Protein AF-A0A955P2G9-F1 (afdb_monomer_lite)

pLDDT: mean 86.07, std 13.51, range [39.16, 98.5]

Structure (mmCIF, N/CA/C/O backbone):
data_AF-A0A955P2G9-F1
#
_entry.id   AF-A0A955P2G9-F1
#
loop_
_atom_site.group_PDB
_atom_site.id
_atom_site.type_symbol
_atom_site.label_atom_id
_atom_site.label_alt_id
_atom_site.label_comp_id
_atom_site.label_asym_id
_atom_site.label_entity_id
_atom_site.label_seq_id
_atom_site.pdbx_PDB_ins_code
_atom_site.Cartn_x
_atom_site.Cartn_y
_atom_site.Cartn_z
_atom_site.occupancy
_atom_site.B_iso_or_equiv
_atom_site.auth_seq_id
_atom_site.auth_comp_id
_atom_site.auth_asym_id
_atom_site.auth_atom_id
_atom_site.pdbx_PDB_model_num
ATOM 1 N N . SER A 1 1 ? -2.946 -1.078 2.277 1.00 89.00 1 SER A N 1
ATOM 2 C CA . SER A 1 1 ? -3.169 -1.352 0.851 1.00 89.00 1 SER A CA 1
ATOM 3 C C . SER A 1 1 ? -2.292 -2.502 0.402 1.00 89.00 1 SER A C 1
ATOM 5 O O . SER A 1 1 ? -1.298 -2.790 1.065 1.00 89.00 1 SER A O 1
ATOM 7 N N . THR A 1 2 ? -2.645 -3.132 -0.714 1.00 93.38 2 THR A N 1
ATOM 8 C CA . THR A 1 2 ? -1.788 -4.065 -1.454 1.00 93.38 2 THR A CA 1
ATOM 9 C C . THR A 1 2 ? -1.455 -3.478 -2.825 1.00 93.38 2 THR A C 1
ATOM 11 O O . THR A 1 2 ? -2.049 -2.485 -3.252 1.00 93.38 2 THR A O 1
ATOM 14 N N . GLY A 1 3 ? -0.474 -4.066 -3.503 1.00 93.38 3 GLY A N 1
ATOM 15 C CA . GLY A 1 3 ? -0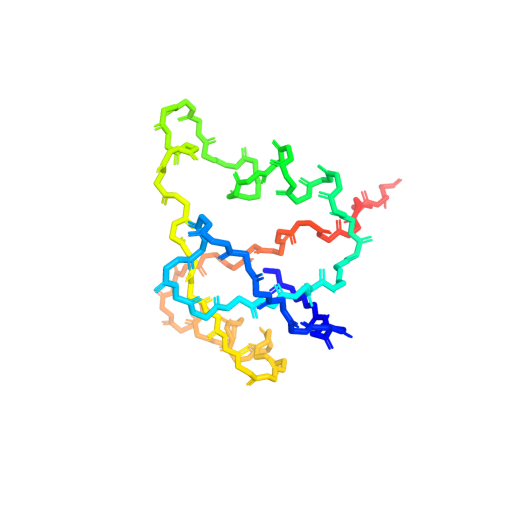.104 -3.669 -4.851 1.00 93.38 3 GLY A CA 1
ATOM 16 C C . GLY A 1 3 ? 1.025 -4.522 -5.405 1.00 93.38 3 GLY A C 1
ATOM 17 O O . GLY A 1 3 ? 1.646 -5.311 -4.688 1.00 93.38 3 GLY A O 1
ATOM 18 N N . LYS A 1 4 ? 1.286 -4.362 -6.698 1.00 95.81 4 LYS A N 1
ATOM 19 C CA . LYS A 1 4 ? 2.354 -5.060 -7.409 1.00 95.81 4 LYS A CA 1
ATOM 20 C C . LYS A 1 4 ? 3.427 -4.064 -7.815 1.00 95.81 4 LYS A C 1
ATOM 22 O O . LYS A 1 4 ? 3.128 -3.069 -8.464 1.00 95.81 4 LYS A O 1
ATOM 27 N N . ILE A 1 5 ? 4.681 -4.351 -7.477 1.00 95.50 5 ILE A N 1
ATOM 28 C CA . ILE A 1 5 ? 5.814 -3.597 -8.022 1.00 95.50 5 ILE A CA 1
ATOM 29 C C . ILE A 1 5 ? 5.912 -3.922 -9.515 1.00 95.50 5 ILE A C 1
ATOM 31 O O . ILE A 1 5 ? 6.068 -5.090 -9.878 1.00 95.50 5 ILE A O 1
ATOM 35 N N . ILE A 1 6 ? 5.786 -2.904 -10.364 1.00 97.38 6 ILE A N 1
ATOM 36 C CA . ILE A 1 6 ? 5.824 -3.053 -11.828 1.00 97.38 6 ILE A CA 1
ATOM 37 C C . ILE A 1 6 ? 7.077 -2.448 -12.458 1.00 97.38 6 ILE A C 1
ATOM 39 O O . ILE A 1 6 ? 7.419 -2.826 -13.573 1.00 97.38 6 ILE A O 1
ATOM 43 N N . ASP A 1 7 ? 7.762 -1.547 -11.751 1.00 96.31 7 ASP A N 1
ATOM 44 C CA . ASP A 1 7 ? 8.984 -0.908 -12.234 1.00 96.31 7 ASP A CA 1
ATOM 45 C C . ASP A 1 7 ? 9.839 -0.366 -11.075 1.00 96.31 7 ASP A C 1
ATOM 47 O O . ASP A 1 7 ? 9.347 -0.173 -9.957 1.00 96.31 7 ASP A O 1
ATOM 51 N N . VAL A 1 8 ? 11.114 -0.098 -11.350 1.00 94.38 8 VAL A N 1
ATOM 52 C CA . VAL A 1 8 ? 12.068 0.553 -10.444 1.00 94.38 8 VAL A CA 1
ATOM 53 C C . VAL A 1 8 ? 12.530 1.853 -11.090 1.00 94.38 8 VAL A C 1
ATOM 55 O O . VAL A 1 8 ? 13.134 1.847 -12.160 1.00 94.38 8 VAL A O 1
ATOM 58 N N . THR A 1 9 ? 12.275 2.977 -10.425 1.00 90.81 9 THR A N 1
ATOM 59 C CA . THR A 1 9 ? 12.586 4.307 -10.965 1.00 90.81 9 THR A CA 1
ATOM 60 C C . THR A 1 9 ? 13.876 4.858 -10.381 1.00 90.81 9 THR A C 1
ATOM 62 O O . THR A 1 9 ? 14.357 4.401 -9.347 1.00 90.81 9 THR A O 1
ATOM 65 N N . HIS A 1 10 ? 14.425 5.873 -11.041 1.00 91.38 10 HIS A N 1
ATOM 66 C CA . HIS A 1 10 ? 15.562 6.635 -10.542 1.00 91.38 10 HIS A CA 1
ATOM 67 C C . HIS A 1 10 ? 15.332 8.110 -10.871 1.00 91.38 10 HIS A C 1
ATOM 69 O O . HIS A 1 10 ? 15.660 8.571 -11.960 1.00 91.38 10 HIS A O 1
ATOM 75 N N . ASP A 1 11 ? 14.709 8.821 -9.938 1.00 89.94 11 ASP A N 1
ATOM 76 C CA . ASP A 1 11 ? 14.477 10.261 -9.993 1.00 89.94 11 ASP A CA 1
ATOM 77 C C . ASP A 1 11 ? 15.453 10.984 -9.054 1.00 89.94 11 ASP A C 1
ATOM 79 O O . ASP A 1 11 ? 15.722 10.506 -7.946 1.00 89.94 11 ASP A O 1
ATOM 83 N N . GLU A 1 12 ? 15.978 12.132 -9.486 1.00 90.75 12 GLU A N 1
ATOM 84 C CA . GLU A 1 12 ? 16.936 12.938 -8.716 1.00 90.75 12 GLU A CA 1
ATOM 85 C C . GLU A 1 12 ? 16.334 13.515 -7.423 1.00 90.75 12 GLU A C 1
ATOM 87 O O . GLU A 1 12 ? 17.060 13.788 -6.465 1.00 90.75 12 GLU A O 1
ATOM 92 N N . LEU A 1 13 ? 15.008 13.668 -7.358 1.00 86.00 13 LEU A N 1
ATOM 93 C CA . LEU A 1 13 ? 14.279 14.111 -6.168 1.00 8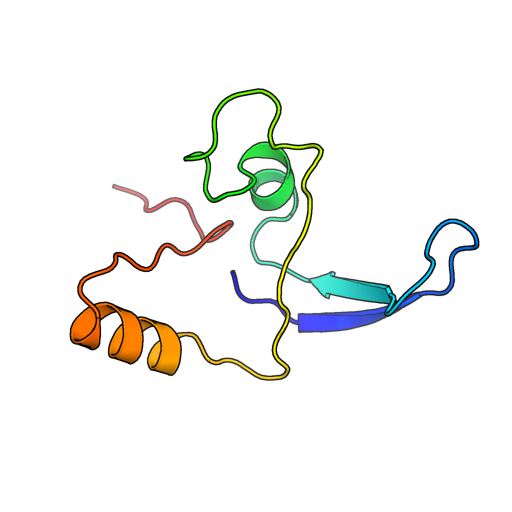6.00 13 LEU A CA 1
ATOM 94 C C . LEU A 1 13 ? 14.049 12.968 -5.167 1.00 86.00 13 LEU A C 1
ATOM 96 O O . LEU A 1 13 ? 13.763 13.214 -3.992 1.00 86.00 13 LEU A O 1
ATOM 100 N N . GLY A 1 14 ? 14.176 11.714 -5.604 1.00 81.81 14 GLY A N 1
ATOM 101 C CA . GLY A 1 14 ? 14.044 10.541 -4.751 1.00 81.81 14 GLY A CA 1
ATOM 102 C C . GLY A 1 14 ? 15.365 10.192 -4.063 1.00 81.81 14 GLY A C 1
ATOM 103 O O . GLY A 1 14 ? 16.335 9.789 -4.694 1.00 81.81 14 GLY A O 1
ATOM 104 N N . CYS A 1 15 ? 15.418 10.270 -2.734 1.00 80.38 15 CYS A N 1
ATOM 105 C CA . CYS A 1 15 ? 16.658 10.014 -1.993 1.00 80.38 15 CYS A CA 1
ATOM 106 C C . CYS A 1 15 ? 16.818 8.568 -1.476 1.00 80.38 15 CYS A C 1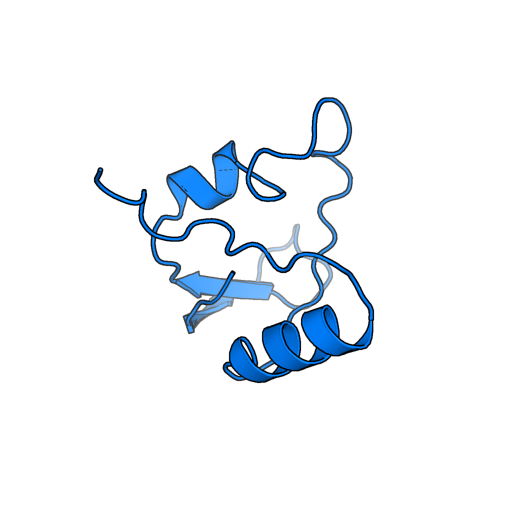
ATOM 108 O O . CYS A 1 15 ? 17.851 8.250 -0.882 1.00 80.38 15 CYS A O 1
ATOM 110 N N . ARG A 1 16 ? 15.815 7.693 -1.634 1.00 83.62 16 ARG A N 1
ATOM 111 C CA . ARG A 1 16 ? 15.762 6.317 -1.081 1.00 83.62 16 ARG A CA 1
ATOM 112 C C . ARG A 1 16 ? 15.092 5.355 -2.066 1.00 83.62 16 ARG A C 1
ATOM 114 O O . ARG A 1 16 ? 14.891 5.738 -3.204 1.00 83.62 16 ARG A O 1
ATOM 121 N N . THR A 1 17 ? 14.779 4.126 -1.641 1.00 88.94 17 THR A N 1
ATOM 122 C CA . THR A 1 17 ? 14.096 3.087 -2.432 1.00 88.94 17 THR A CA 1
ATOM 123 C C . THR A 1 17 ? 12.956 3.672 -3.269 1.00 88.94 17 THR A C 1
ATOM 125 O O . THR A 1 17 ? 11.979 4.165 -2.708 1.00 88.94 17 THR A O 1
ATOM 128 N N . GLN A 1 18 ? 13.083 3.600 -4.594 1.00 92.50 18 GLN A N 1
ATOM 129 C CA . GLN A 1 18 ? 12.087 4.108 -5.535 1.00 92.50 18 GLN A CA 1
ATOM 130 C C . GLN A 1 18 ? 11.556 2.957 -6.383 1.00 92.50 18 GLN A C 1
ATOM 132 O O . GLN A 1 18 ? 12.323 2.159 -6.918 1.00 92.50 18 GLN A O 1
ATOM 137 N N . PHE A 1 19 ? 10.239 2.846 -6.480 1.00 93.88 19 PHE A N 1
ATOM 138 C CA . PHE A 1 19 ? 9.570 1.823 -7.271 1.00 93.88 19 PHE A CA 1
ATOM 139 C C . PHE A 1 19 ? 8.155 2.276 -7.603 1.00 93.88 19 PHE A C 1
ATOM 141 O O . PHE A 1 19 ? 7.540 3.042 -6.858 1.00 93.88 19 PHE A O 1
ATOM 148 N N . VAL A 1 20 ? 7.630 1.769 -8.713 1.00 94.25 20 VAL A N 1
ATOM 149 C CA . VAL A 1 20 ? 6.246 1.996 -9.123 1.00 94.25 20 VAL A CA 1
ATOM 150 C C . VAL A 1 20 ? 5.405 0.823 -8.660 1.00 94.25 20 VAL A C 1
ATOM 152 O O . VAL A 1 20 ? 5.737 -0.335 -8.921 1.00 94.25 20 VAL A O 1
ATOM 155 N N . THR A 1 21 ? 4.304 1.131 -7.980 1.00 93.88 21 THR A N 1
ATOM 156 C CA . THR A 1 21 ? 3.332 0.131 -7.538 1.00 93.88 21 THR A CA 1
ATOM 157 C C . THR A 1 21 ? 2.034 0.301 -8.311 1.00 93.88 21 THR A C 1
ATOM 159 O O . THR A 1 21 ? 1.415 1.362 -8.252 1.00 93.88 21 THR A O 1
ATOM 162 N N . GLU A 1 22 ? 1.608 -0.750 -9.005 1.00 94.94 22 GLU A N 1
ATOM 163 C CA . GLU A 1 22 ? 0.239 -0.877 -9.494 1.00 94.94 22 GLU A CA 1
ATOM 164 C C . GLU A 1 22 ? -0.675 -1.226 -8.314 1.00 94.94 22 GLU A C 1
ATOM 166 O O . GLU A 1 22 ? -0.400 -2.162 -7.557 1.00 94.94 22 GLU A O 1
ATOM 171 N N . VAL A 1 23 ? -1.748 -0.455 -8.147 1.00 93.50 23 VAL A N 1
ATOM 172 C CA . VAL A 1 23 ? -2.746 -0.597 -7.077 1.00 93.50 23 VAL A CA 1
ATOM 173 C C . VAL A 1 23 ? -4.148 -0.644 -7.681 1.00 93.50 23 VAL A C 1
ATOM 175 O O . VAL A 1 23 ? -4.333 -0.253 -8.831 1.00 93.50 23 VAL A O 1
ATOM 178 N N . ALA A 1 24 ? -5.139 -1.090 -6.905 1.00 92.19 24 ALA A N 1
ATOM 179 C CA . ALA A 1 24 ? -6.516 -1.234 -7.384 1.00 92.19 24 ALA A CA 1
ATOM 180 C C . ALA A 1 24 ? -7.125 0.088 -7.898 1.00 92.19 24 ALA A C 1
ATOM 182 O O . ALA A 1 24 ? -7.744 0.101 -8.959 1.00 92.19 24 ALA A O 1
ATOM 183 N N . ASP A 1 25 ? -6.923 1.196 -7.174 1.00 93.12 25 ASP A N 1
ATOM 184 C CA . ASP A 1 25 ? -7.328 2.541 -7.598 1.00 93.12 25 ASP A CA 1
ATOM 185 C C . ASP A 1 25 ? -6.318 3.596 -7.113 1.00 93.12 25 ASP A C 1
ATOM 187 O O . ASP A 1 25 ? -6.269 3.968 -5.934 1.00 93.12 25 ASP A O 1
ATOM 191 N N . ALA A 1 26 ? -5.493 4.090 -8.041 1.00 91.75 26 ALA A N 1
ATOM 192 C CA . ALA A 1 26 ? -4.452 5.073 -7.745 1.00 91.75 26 ALA A CA 1
ATOM 193 C C . ALA A 1 26 ? -5.020 6.453 -7.368 1.00 91.75 26 ALA A C 1
ATOM 195 O O . ALA A 1 26 ? -4.466 7.129 -6.498 1.00 91.75 26 ALA A O 1
ATOM 196 N N . ASN A 1 27 ? -6.141 6.863 -7.975 1.00 90.94 27 ASN A N 1
ATOM 197 C CA . ASN A 1 27 ? -6.775 8.147 -7.672 1.00 90.94 27 ASN A CA 1
ATOM 198 C C . ASN A 1 27 ? -7.351 8.138 -6.260 1.00 90.94 27 ASN A C 1
ATOM 200 O O . ASN A 1 27 ? -7.180 9.102 -5.510 1.00 90.94 27 ASN A O 1
ATOM 204 N N . ARG A 1 28 ? -8.008 7.040 -5.881 1.00 89.19 28 ARG A N 1
ATOM 205 C CA . ARG A 1 28 ? -8.537 6.865 -4.532 1.00 89.19 28 ARG A CA 1
ATOM 206 C C . ARG A 1 28 ? -7.415 6.811 -3.504 1.00 89.19 28 ARG A C 1
ATOM 208 O O . ARG A 1 28 ? -7.491 7.504 -2.498 1.00 89.19 28 ARG A O 1
ATOM 215 N N . MET A 1 29 ? -6.344 6.066 -3.775 1.00 88.81 29 MET A N 1
ATOM 216 C CA . MET A 1 29 ? -5.192 5.999 -2.872 1.00 88.81 29 MET A CA 1
ATOM 217 C C . MET A 1 29 ? -4.545 7.368 -2.616 1.00 88.81 29 MET A C 1
ATOM 219 O O . MET A 1 29 ? -4.139 7.647 -1.488 1.00 88.81 29 MET A O 1
ATOM 223 N N . PHE A 1 30 ? -4.451 8.221 -3.640 1.00 86.94 30 PHE A N 1
ATOM 224 C CA . PHE A 1 30 ? -3.895 9.566 -3.497 1.00 86.94 30 PHE A CA 1
ATOM 225 C C . PHE A 1 30 ? -4.829 10.501 -2.716 1.00 86.94 30 PHE A C 1
ATOM 227 O O . PHE A 1 30 ? -4.402 11.142 -1.756 1.00 86.94 30 PHE A O 1
ATOM 234 N N . ASN A 1 31 ? -6.109 10.563 -3.098 1.00 86.19 31 ASN A N 1
ATOM 235 C CA . ASN A 1 31 ? -7.068 11.499 -2.502 1.00 86.19 31 ASN A CA 1
ATOM 236 C C . ASN A 1 31 ? -7.535 11.080 -1.098 1.00 86.19 31 ASN A C 1
ATOM 238 O O . ASN A 1 31 ? -7.846 11.935 -0.272 1.00 86.19 31 ASN A O 1
ATOM 242 N N . GLU A 1 32 ? -7.571 9.778 -0.811 1.00 85.88 32 GLU A N 1
ATOM 243 C CA . GLU A 1 32 ? -7.987 9.208 0.475 1.00 85.88 32 GLU A CA 1
ATOM 244 C C . GLU A 1 32 ? -6.792 8.681 1.277 1.00 85.88 32 GLU A C 1
ATOM 246 O O . GLU A 1 32 ? -6.899 7.661 1.959 1.00 85.88 32 GLU A O 1
ATOM 251 N N . TRP A 1 33 ? -5.644 9.356 1.217 1.00 85.12 33 TRP A N 1
ATOM 252 C CA . TRP A 1 33 ? -4.469 8.933 1.976 1.00 85.12 33 TRP A CA 1
ATOM 253 C C . TRP A 1 33 ? -4.783 8.722 3.465 1.00 85.12 33 TRP A C 1
ATOM 255 O O . TRP A 1 33 ? -5.407 9.558 4.125 1.00 85.12 33 TRP A O 1
ATOM 265 N N . GLY A 1 34 ? -4.333 7.593 4.009 1.00 85.25 34 GLY A N 1
ATOM 266 C CA . GLY A 1 34 ? -4.736 7.138 5.336 1.00 85.25 34 GLY A CA 1
ATOM 267 C C . GLY A 1 34 ? -6.168 6.602 5.364 1.00 85.25 34 GLY A C 1
ATOM 268 O O . GLY A 1 34 ? -6.867 6.783 6.362 1.00 85.25 34 GLY A O 1
ATOM 269 N N . ALA A 1 35 ? -6.618 5.995 4.260 1.00 86.94 35 ALA A N 1
ATOM 270 C CA . ALA A 1 35 ? -7.981 5.494 4.050 1.00 86.94 35 ALA A CA 1
ATOM 271 C C . ALA A 1 35 ? -9.083 6.543 4.328 1.00 86.94 35 ALA A C 1
ATOM 273 O O . ALA A 1 35 ? -10.141 6.222 4.868 1.00 86.94 35 ALA A O 1
ATOM 274 N N . GLY A 1 36 ? -8.803 7.821 4.048 1.00 86.06 36 GLY A N 1
ATOM 275 C CA . GLY A 1 36 ? -9.710 8.948 4.289 1.00 86.06 36 GLY A CA 1
ATOM 276 C C . GLY A 1 36 ? -9.944 9.285 5.769 1.00 86.06 36 GLY A C 1
ATOM 277 O O . GLY A 1 36 ? -10.752 10.160 6.083 1.00 86.06 36 GLY A O 1
ATOM 278 N N . ARG A 1 37 ? -9.251 8.616 6.704 1.00 84.94 37 ARG A N 1
ATOM 279 C CA . ARG A 1 37 ? -9.423 8.821 8.155 1.00 84.94 37 ARG A CA 1
ATOM 280 C C . ARG A 1 37 ? -8.557 9.945 8.714 1.00 84.94 37 ARG A C 1
ATOM 282 O O . ARG A 1 37 ? -8.843 10.468 9.790 1.00 84.94 37 ARG A O 1
ATOM 289 N N . ILE A 1 38 ? -7.505 10.323 7.995 1.00 79.00 38 ILE A N 1
ATOM 290 C CA . ILE A 1 38 ? -6.555 11.347 8.422 1.00 79.00 38 ILE A CA 1
ATOM 291 C C . ILE A 1 38 ? -7.032 12.719 7.924 1.00 79.00 38 ILE A C 1
ATOM 293 O O . ILE A 1 38 ? -7.117 12.956 6.723 1.00 79.00 38 ILE A O 1
ATOM 297 N N . LYS A 1 39 ? -7.341 13.644 8.843 1.00 72.50 39 LYS A N 1
ATOM 298 C CA . LYS A 1 39 ? -7.809 15.004 8.516 1.00 72.50 39 LYS A CA 1
ATOM 299 C C . LYS A 1 39 ? -6.698 16.033 8.733 1.00 72.50 39 LYS A C 1
ATOM 301 O O . LYS A 1 39 ? -6.085 16.025 9.791 1.00 72.50 39 LYS A O 1
ATOM 306 N N . THR A 1 40 ? -6.516 16.932 7.757 1.00 67.56 40 THR A N 1
ATOM 307 C CA . THR A 1 40 ? -5.695 18.172 7.768 1.00 67.56 40 THR A CA 1
ATOM 308 C C . THR A 1 40 ? -4.224 18.057 8.210 1.00 67.56 40 THR A C 1
ATOM 310 O O . THR A 1 40 ? -3.912 17.584 9.291 1.00 67.56 40 THR A O 1
ATOM 313 N N . GLY A 1 41 ? -3.290 18.582 7.407 1.00 63.56 41 GLY A N 1
ATOM 314 C CA . GLY A 1 41 ? -1.894 18.832 7.819 1.00 63.56 41 GLY A CA 1
ATOM 315 C C . GLY A 1 41 ? -0.959 17.616 7.890 1.00 63.56 41 GLY A C 1
ATOM 316 O O . GLY A 1 41 ? 0.250 17.796 7.890 1.00 63.56 41 GLY A O 1
ATOM 317 N N . VAL A 1 42 ? -1.490 16.391 7.884 1.00 56.41 42 VAL A N 1
ATOM 318 C CA . VAL A 1 42 ? -0.703 15.141 7.970 1.00 56.41 42 VAL A CA 1
ATOM 319 C C . VAL A 1 42 ? -0.296 14.596 6.593 1.00 56.41 42 VAL A C 1
ATOM 321 O O . VAL A 1 42 ? 0.546 13.708 6.499 1.00 56.41 42 VAL A O 1
ATOM 324 N N . MET A 1 43 ? -0.858 15.148 5.511 1.00 52.97 43 MET A N 1
ATOM 325 C CA . MET A 1 43 ? -0.490 14.805 4.128 1.00 52.97 43 MET A CA 1
ATOM 326 C C . MET A 1 43 ? 1.002 15.057 3.844 1.00 52.97 43 MET A C 1
ATOM 328 O O . MET A 1 43 ? 1.560 14.526 2.899 1.00 52.97 43 MET A O 1
ATOM 332 N N . THR A 1 44 ? 1.666 15.862 4.672 1.00 55.38 44 THR A N 1
ATOM 333 C CA . THR A 1 44 ? 3.102 16.154 4.598 1.00 55.38 44 THR A CA 1
ATOM 334 C C . THR A 1 44 ? 3.971 15.103 5.299 1.00 55.38 44 THR A C 1
ATOM 336 O O . THR A 1 44 ? 5.187 15.116 5.138 1.00 55.38 44 THR A O 1
ATOM 339 N N . LEU A 1 45 ? 3.378 14.171 6.056 1.00 63.88 45 LEU A N 1
ATOM 340 C CA . LEU A 1 45 ? 4.082 13.157 6.849 1.00 63.88 45 LEU A CA 1
ATOM 341 C C . LEU A 1 45 ? 4.071 11.774 6.175 1.00 63.88 45 LEU A C 1
ATOM 343 O O . LEU A 1 45 ? 3.981 10.783 6.891 1.00 63.88 45 LEU A O 1
ATOM 347 N N . LEU A 1 46 ? 4.159 11.728 4.833 1.00 74.88 46 LEU A N 1
ATOM 348 C CA . LEU A 1 46 ? 4.003 10.610 3.862 1.00 74.88 46 LEU A CA 1
ATOM 349 C C . LEU A 1 46 ? 4.770 9.288 4.115 1.00 74.88 46 LEU A C 1
ATOM 351 O O . LEU A 1 46 ? 5.010 8.509 3.193 1.00 74.88 46 LEU A O 1
ATOM 355 N N . HIS A 1 47 ? 5.167 8.985 5.340 1.00 83.88 47 HIS A N 1
ATOM 356 C CA . HIS A 1 47 ? 5.832 7.752 5.702 1.00 83.88 47 HIS A CA 1
ATOM 357 C C . HIS A 1 47 ? 4.894 6.559 5.526 1.00 83.88 47 HIS A C 1
ATOM 359 O O . HIS A 1 47 ? 3.809 6.487 6.104 1.00 83.88 47 HIS A O 1
ATOM 365 N N . ARG A 1 48 ? 5.363 5.585 4.751 1.00 84.62 48 ARG A N 1
ATOM 366 C CA . ARG A 1 48 ? 4.781 4.251 4.656 1.00 84.62 48 ARG A CA 1
ATOM 367 C C . ARG A 1 48 ? 5.859 3.231 4.971 1.00 84.62 48 ARG A C 1
ATOM 369 O O . ARG A 1 48 ? 7.025 3.425 4.634 1.00 84.62 48 ARG A O 1
ATOM 376 N N . VAL A 1 49 ? 5.448 2.133 5.589 1.00 90.31 49 VAL A N 1
ATOM 377 C CA . VAL A 1 49 ? 6.273 0.932 5.695 1.00 90.31 49 VAL A CA 1
ATOM 378 C C . VAL A 1 49 ? 5.799 -0.023 4.615 1.00 90.31 49 VAL A C 1
ATOM 380 O O . VAL A 1 49 ? 4.601 -0.277 4.497 1.00 90.31 49 VAL A O 1
ATOM 383 N N . VAL A 1 50 ? 6.733 -0.515 3.811 1.00 91.25 50 VAL A N 1
ATOM 384 C CA . VAL A 1 50 ? 6.435 -1.402 2.688 1.00 91.25 50 VAL A CA 1
ATOM 385 C C . VAL A 1 50 ? 7.087 -2.749 2.952 1.00 91.25 50 VAL A C 1
ATOM 387 O O . VAL A 1 50 ? 8.271 -2.818 3.280 1.00 91.25 50 VAL A O 1
ATOM 390 N N . PHE A 1 51 ? 6.299 -3.811 2.814 1.00 93.94 51 PHE A N 1
ATOM 391 C CA . PHE A 1 51 ? 6.736 -5.195 2.958 1.00 93.94 51 PHE A CA 1
ATOM 392 C C . PHE A 1 51 ? 6.663 -5.878 1.597 1.00 93.94 51 PHE A C 1
ATOM 394 O O . PHE A 1 51 ? 5.693 -5.696 0.863 1.00 93.94 51 PHE A O 1
ATOM 401 N N . TYR A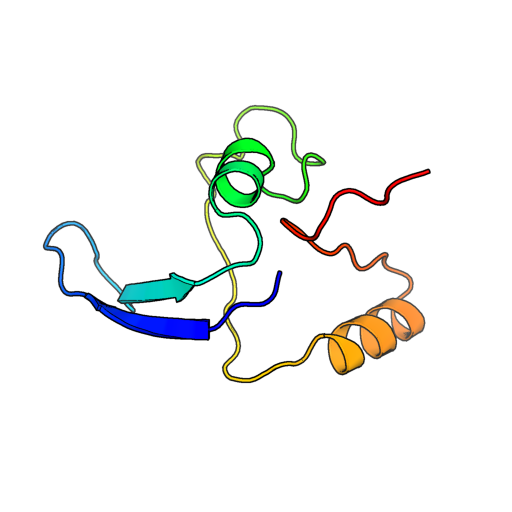 1 52 ? 7.680 -6.666 1.255 1.00 93.75 52 TYR A N 1
ATOM 402 C CA . TYR A 1 52 ? 7.626 -7.500 0.059 1.00 93.75 52 TYR A CA 1
ATOM 403 C C . TYR A 1 52 ? 6.737 -8.730 0.309 1.00 93.75 52 TYR A C 1
ATOM 405 O O . TYR A 1 52 ? 6.903 -9.427 1.316 1.00 93.75 52 TYR A O 1
ATOM 413 N N . GLY A 1 53 ? 5.814 -8.997 -0.620 1.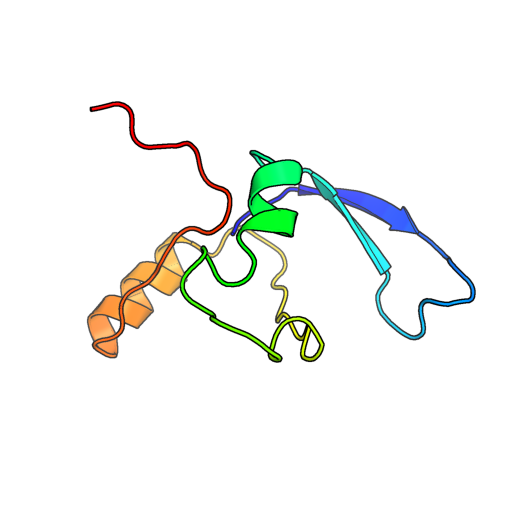00 95.38 53 GLY A N 1
ATOM 414 C CA . GLY A 1 53 ? 4.791 -10.044 -0.516 1.00 95.38 53 GLY A CA 1
ATOM 415 C C . GLY A 1 53 ? 3.441 -9.542 0.011 1.00 95.38 53 GLY A C 1
ATOM 416 O O . GLY A 1 53 ? 3.328 -8.423 0.508 1.00 95.38 53 GLY A O 1
ATOM 417 N N . ASP A 1 54 ? 2.410 -10.381 -0.109 1.00 94.88 54 ASP A N 1
ATOM 418 C CA . ASP A 1 54 ? 1.077 -10.088 0.426 1.00 94.88 54 ASP A CA 1
ATOM 419 C C . ASP A 1 54 ? 0.951 -10.601 1.868 1.00 94.88 54 ASP A C 1
ATOM 421 O O . ASP A 1 54 ? 0.905 -11.805 2.120 1.00 94.88 54 ASP A O 1
ATOM 425 N N . HIS A 1 55 ? 0.897 -9.662 2.815 1.00 96.19 55 HIS A N 1
ATOM 426 C CA . HIS A 1 55 ? 0.780 -9.926 4.254 1.00 96.19 55 HIS A CA 1
ATOM 427 C C . HIS A 1 55 ? -0.583 -9.515 4.825 1.00 96.19 55 HIS A C 1
ATOM 429 O O . HIS A 1 55 ? -0.722 -9.356 6.039 1.00 96.19 55 HIS A O 1
ATOM 435 N N . SER A 1 56 ? -1.603 -9.342 3.979 1.00 94.06 56 SER A N 1
ATOM 436 C CA . SER A 1 56 ? -2.919 -8.836 4.402 1.00 94.06 56 SER A CA 1
ATOM 437 C C . SER A 1 56 ? -3.574 -9.730 5.454 1.00 94.06 56 SER A C 1
ATOM 439 O O . SER A 1 56 ? -4.087 -9.236 6.459 1.00 94.06 56 SER A O 1
ATOM 441 N N . LYS A 1 57 ? -3.473 -11.057 5.285 1.00 95.88 57 LYS A N 1
ATOM 442 C CA . LYS A 1 57 ? -3.962 -12.017 6.282 1.00 95.88 57 LYS A CA 1
ATOM 443 C C . LYS A 1 57 ? -3.227 -11.862 7.617 1.00 95.88 57 LYS A C 1
ATOM 445 O O . LYS A 1 57 ? -3.872 -11.738 8.653 1.00 95.88 57 LYS A O 1
ATOM 450 N N . SER A 1 58 ? -1.895 -11.825 7.585 1.00 97.38 58 SER A N 1
ATOM 451 C CA . SER A 1 58 ? -1.059 -11.672 8.783 1.00 97.38 58 SER A CA 1
ATOM 452 C C . SER A 1 58 ? -1.384 -10.384 9.543 1.00 97.38 58 SER A C 1
ATOM 454 O O . SER A 1 58 ? -1.443 -10.390 10.770 1.00 97.38 58 SER A O 1
ATOM 456 N N . MET A 1 59 ? -1.647 -9.285 8.827 1.00 95.94 59 MET A N 1
ATOM 457 C CA . MET A 1 59 ? -2.081 -8.027 9.436 1.00 95.94 59 MET A CA 1
ATOM 458 C C . MET A 1 59 ? -3.460 -8.137 10.092 1.00 95.94 59 MET A C 1
ATOM 460 O O . MET A 1 59 ? -3.631 -7.624 11.196 1.00 95.94 59 MET A O 1
ATOM 464 N N . GLY A 1 60 ? -4.420 -8.820 9.462 1.00 96.56 60 GLY A N 1
ATOM 465 C CA . GLY A 1 60 ? -5.738 -9.087 10.054 1.00 96.56 60 GLY A CA 1
ATOM 466 C C . GLY A 1 60 ? -5.665 -9.938 11.328 1.00 96.56 60 GLY A C 1
ATOM 467 O O . GLY A 1 60 ? -6.299 -9.607 12.335 1.00 96.56 60 GLY A O 1
ATOM 468 N N . ASP A 1 61 ? -4.837 -10.987 11.315 1.00 98.12 61 ASP A N 1
ATOM 469 C CA . ASP A 1 61 ? -4.571 -11.825 12.490 1.00 98.12 61 ASP A CA 1
ATOM 470 C C . ASP A 1 61 ? -3.945 -10.986 13.627 1.00 98.12 61 ASP A C 1
ATOM 472 O O . ASP A 1 61 ? -4.383 -11.058 14.778 1.00 98.12 61 ASP A O 1
ATOM 476 N N . LEU A 1 62 ? -2.967 -10.126 13.307 1.00 97.81 62 LEU A N 1
ATOM 477 C CA . LEU A 1 62 ? -2.322 -9.234 14.276 1.00 97.81 62 LEU A CA 1
ATOM 478 C C . LEU A 1 62 ? -3.288 -8.192 14.855 1.00 97.81 62 LEU A C 1
ATOM 480 O O . LEU A 1 62 ? -3.267 -7.951 16.061 1.00 97.81 62 LEU A O 1
ATOM 484 N N . GLY A 1 63 ? -4.140 -7.588 14.024 1.00 97.56 63 GLY A N 1
ATOM 485 C CA . GLY A 1 63 ? -5.153 -6.631 14.480 1.00 97.56 63 GLY A CA 1
ATOM 486 C C . GLY A 1 63 ? -6.138 -7.264 15.458 1.00 97.56 63 GLY A C 1
ATOM 487 O O . GLY A 1 63 ? -6.418 -6.689 16.509 1.00 97.56 63 GLY A O 1
ATOM 488 N N . SER A 1 64 ? -6.562 -8.500 15.174 1.00 97.81 64 SER A N 1
ATOM 489 C CA . SER A 1 64 ? -7.413 -9.292 16.072 1.00 97.81 64 SER A CA 1
ATOM 490 C C . SER A 1 64 ? -6.731 -9.566 17.416 1.00 97.81 64 SER A C 1
ATOM 492 O O . SER A 1 64 ? -7.361 -9.453 18.464 1.00 97.81 64 SER A O 1
ATOM 494 N N . LEU A 1 65 ? -5.433 -9.888 17.396 1.00 98.50 65 LEU A N 1
ATOM 495 C CA . LEU A 1 65 ? -4.640 -10.140 18.601 1.00 98.50 65 LEU A CA 1
ATOM 496 C C . LEU A 1 65 ? -4.404 -8.871 19.438 1.00 98.50 65 LEU A C 1
ATOM 498 O O . LEU A 1 65 ? -4.387 -8.935 20.665 1.00 98.50 65 LEU A O 1
ATOM 502 N N . MET A 1 66 ? -4.183 -7.731 18.783 1.00 98.44 66 MET A N 1
ATOM 503 C CA . MET A 1 66 ? -3.763 -6.479 19.425 1.00 98.44 66 MET A CA 1
ATOM 504 C C . MET A 1 66 ? -4.911 -5.498 19.688 1.00 98.44 66 MET A C 1
ATOM 506 O O . MET A 1 66 ? -4.698 -4.475 20.336 1.00 98.44 66 MET A O 1
ATOM 510 N N . GLY A 1 67 ? -6.119 -5.795 19.208 1.00 97.81 67 GLY A N 1
ATOM 511 C CA . GLY A 1 67 ? -7.305 -4.967 19.418 1.00 97.81 67 GLY A CA 1
ATOM 512 C C . GLY A 1 67 ? -7.336 -3.689 18.576 1.00 97.81 67 GLY A C 1
ATOM 513 O O . GLY A 1 67 ? -7.927 -2.702 19.010 1.00 97.81 67 GLY A O 1
ATOM 514 N N . PHE A 1 68 ? -6.713 -3.684 17.391 1.00 95.56 68 PHE A N 1
ATOM 515 C CA . PHE A 1 68 ? -6.812 -2.571 16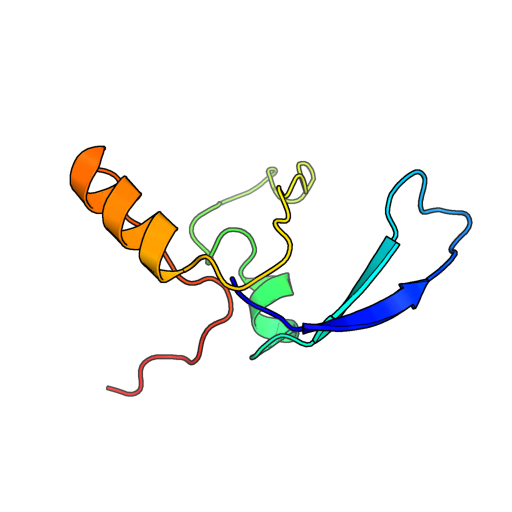.440 1.00 95.56 68 PHE A CA 1
ATOM 516 C C . PHE A 1 68 ? -7.527 -2.977 15.149 1.00 95.56 68 PHE A C 1
ATOM 518 O O . PHE A 1 68 ? -7.461 -4.121 14.702 1.00 95.56 68 PHE A O 1
ATOM 525 N N . GLU A 1 69 ? -8.200 -2.008 14.530 1.00 93.94 69 GLU A N 1
ATOM 526 C CA . GLU A 1 69 ? -8.874 -2.194 13.247 1.00 93.94 69 GLU A CA 1
ATOM 527 C C . GLU A 1 69 ? -7.869 -2.122 12.090 1.00 93.94 69 GLU A C 1
ATOM 529 O O . GLU A 1 69 ? -7.086 -1.175 11.985 1.00 93.94 69 GLU A O 1
ATOM 534 N N . VAL A 1 70 ? -7.920 -3.109 11.194 1.00 93.81 70 VAL A N 1
ATOM 535 C CA . VAL A 1 70 ? -7.186 -3.098 9.924 1.00 93.81 70 VAL A CA 1
ATOM 536 C C . VAL A 1 70 ? -8.117 -2.605 8.828 1.00 93.81 70 VAL A C 1
ATOM 538 O O . VAL A 1 70 ? -9.205 -3.144 8.647 1.00 93.81 70 VAL A O 1
ATOM 541 N N . VAL A 1 71 ? -7.674 -1.597 8.078 1.00 91.75 71 VAL A N 1
ATOM 542 C CA . VAL A 1 71 ? -8.459 -0.975 7.006 1.00 91.75 71 VAL A CA 1
ATOM 543 C C . VAL A 1 71 ? -7.715 -1.114 5.688 1.00 91.75 71 VAL A C 1
ATOM 545 O O . VAL A 1 71 ? -6.534 -0.769 5.587 1.00 91.75 71 VAL A O 1
ATOM 548 N N . GLU A 1 72 ? -8.412 -1.589 4.659 1.00 90.06 72 GLU A N 1
ATOM 549 C CA . GLU A 1 72 ? -7.876 -1.620 3.305 1.00 90.06 72 GLU A CA 1
ATOM 550 C C . GLU A 1 72 ? -7.999 -0.239 2.645 1.00 90.06 72 GLU A C 1
ATOM 552 O O . GLU A 1 72 ? -9.075 0.227 2.283 1.00 90.06 72 GLU A O 1
ATOM 557 N N . GLU A 1 73 ? -6.864 0.435 2.496 1.00 88.94 73 GLU A N 1
ATOM 558 C CA . GLU A 1 73 ? -6.767 1.698 1.764 1.00 88.94 73 GLU A CA 1
ATOM 559 C C . GLU A 1 73 ? -6.757 1.467 0.247 1.00 88.94 73 GLU A C 1
ATOM 561 O O . GLU A 1 73 ? -5.987 0.639 -0.244 1.00 88.94 73 GLU A O 1
ATOM 566 N N . GLY A 1 74 ? -7.559 2.244 -0.489 1.00 83.50 74 GLY A N 1
ATOM 567 C CA . GLY A 1 74 ? -7.590 2.212 -1.956 1.00 83.50 74 GLY A CA 1
ATOM 568 C C . GLY A 1 74 ? -8.231 0.958 -2.560 1.00 83.50 74 GLY A C 1
ATOM 569 O O . GLY A 1 74 ? -8.121 0.761 -3.766 1.00 83.50 74 GLY A O 1
ATOM 570 N N . GLY A 1 75 ? -8.886 0.119 -1.746 1.00 76.75 75 GLY A N 1
ATOM 571 C CA . GLY A 1 75 ? -9.667 -1.023 -2.227 1.00 76.75 75 GLY A CA 1
ATOM 572 C C . GLY A 1 75 ? -10.911 -0.592 -3.023 1.00 76.75 75 GLY A C 1
ATOM 573 O O . GLY A 1 75 ? -11.198 0.605 -3.128 1.00 76.75 75 GLY A O 1
ATOM 574 N N . PRO A 1 76 ? -11.690 -1.533 -3.579 1.00 67.31 76 PRO A N 1
ATOM 575 C CA . PRO A 1 76 ? -12.958 -1.221 -4.236 1.00 67.31 76 PRO A CA 1
ATOM 576 C C . PRO A 1 76 ? -13.935 -0.540 -3.265 1.00 67.31 76 PRO A C 1
ATOM 578 O O . PRO A 1 76 ? -13.924 -0.796 -2.058 1.00 67.31 76 PRO A O 1
ATOM 581 N N . VAL A 1 77 ? -14.801 0.345 -3.763 1.00 59.50 77 VAL A N 1
ATOM 582 C CA . VAL A 1 77 ? -15.935 0.829 -2.960 1.00 59.50 77 VAL A CA 1
ATOM 583 C C . VAL A 1 77 ? -16.892 -0.346 -2.783 1.00 59.50 77 VAL A C 1
ATOM 585 O O . VAL A 1 77 ? -17.346 -0.916 -3.775 1.00 59.50 77 VAL A O 1
ATOM 588 N N . ALA A 1 78 ? -17.190 -0.721 -1.535 1.00 54.12 78 ALA A N 1
ATOM 589 C CA . ALA A 1 78 ? -18.221 -1.712 -1.255 1.00 54.12 78 ALA A CA 1
ATOM 590 C C . ALA A 1 78 ? -19.534 -1.223 -1.881 1.00 54.12 78 ALA A C 1
ATOM 592 O O . ALA A 1 78 ? -20.077 -0.194 -1.479 1.00 54.12 78 ALA A O 1
ATOM 593 N N . THR A 1 79 ? -19.993 -1.912 -2.924 1.00 39.97 79 THR A N 1
ATOM 594 C CA . THR A 1 79 ? -21.282 -1.617 -3.547 1.00 39.97 79 THR A CA 1
ATOM 595 C C . THR A 1 79 ? -22.353 -2.179 -2.616 1.00 39.97 79 THR A C 1
ATOM 597 O O . THR A 1 79 ? -22.328 -3.373 -2.321 1.00 39.97 79 THR A O 1
ATOM 600 N N . ILE A 1 80 ? -23.203 -1.299 -2.083 1.00 39.16 80 ILE A N 1
ATOM 601 C CA . ILE A 1 80 ? -24.363 -1.653 -1.248 1.00 39.16 80 ILE A CA 1
ATOM 602 C C . ILE A 1 80 ? -25.493 -2.129 -2.157 1.00 39.16 80 ILE A C 1
ATOM 604 O O . ILE A 1 80 ? -25.700 -1.466 -3.201 1.00 39.16 80 ILE A O 1
#

Foldseek 3Di:
DDWDFPAFDDDPPDPDGGTDTDDPAPVQCLVCPVVVPDDPDCNVVPDDDDDPDDCPVVVVVVCVVVVHDDDDGPDDDPDD

Radius of gyration: 14.33 Å; chains: 1; bounding box: 41×31×32 Å

Sequence (80 aa):
STGKIIDVTHDELGCRTQFVTEVADANRMFNEWGAGRIKTGVMTLLHRVVFYGDHSKSMGDLGSLMGFEVVEEGGPVATI

Secondary structure (DSSP, 8-state):
---EEEE----TT--S---EEE-S-HHHHHHTTTTTT--SSGGG-------SS--HHHHHHHHHHHT-----TT------